Protein AF-A0AAW9EES1-F1 (afdb_monomer_lite)

Organism: Klebsiella aerogenes (NCBI:txid548)

InterPro domains:
  IPR002372 Pyrrolo-quinoline quinone repeat domain [PF01011] (3-75)
  IPR011047 Quinoprotein alcohol dehydrogenase-like superfamily [SSF50998] (14-75)

pLDDT: mean 86.96, std 8.31, range [56.53, 96.44]

Secondary structure (DSSP, 8-state):
-EEEE-TTS-HHHHHH-SEEEEEE-TTSEEEEEETTT--B-TTTTBTTEEETTTT-S---TTS----SPPP--S--

Sequence (76 aa):
YHEAKAETASPEVMADCPRRIILPVNDGRLIAINAENGKLCETFANKGVLNLQSNMPDTKPGLYEPTSPPIITDKT

Radius of gyration: 12.87 Å; chains: 1; bounding box: 26×23×34 Å

Foldseek 3Di:
DDKDACPPPDPLQCVQARIWDWDQDQQQKIFIARPPPRAGRCPPDNGRIDRRCVPPPDRPGNPDDDPDDDDDDPDD

Structure (mmCIF, N/CA/C/O backbone):
data_AF-A0AAW9EES1-F1
#
_entry.id   AF-A0AAW9EES1-F1
#
loop_
_atom_site.group_PDB
_atom_site.id
_atom_site.type_symbol
_atom_site.label_atom_id
_atom_site.label_alt_id
_atom_site.label_comp_id
_atom_site.label_asym_id
_atom_site.label_entity_id
_atom_site.label_seq_id
_atom_site.pdbx_PDB_ins_code
_atom_site.Cartn_x
_atom_site.Cartn_y
_atom_site.Cartn_z
_atom_site.occupancy
_atom_site.B_iso_or_equiv
_atom_site.auth_seq_id
_atom_site.auth_comp_id
_atom_site.auth_asym_id
_atom_site.auth_atom_id
_atom_site.pdbx_PDB_model_num
ATOM 1 N N . TYR A 1 1 ? 3.287 -10.680 2.226 1.00 65.69 1 TYR A N 1
ATOM 2 C CA . TYR A 1 1 ? 2.222 -9.722 2.579 1.00 65.69 1 TYR A CA 1
ATOM 3 C C . TYR A 1 1 ? 2.450 -9.269 4.012 1.00 65.69 1 TYR A C 1
ATOM 5 O O . TYR A 1 1 ? 2.968 -10.059 4.794 1.00 65.69 1 TYR A O 1
ATOM 13 N N . HIS A 1 2 ? 2.124 -8.019 4.344 1.00 74.56 2 HIS A N 1
ATOM 14 C CA . HIS A 1 2 ? 2.294 -7.480 5.700 1.00 74.56 2 HIS A CA 1
ATOM 15 C C . HIS A 1 2 ? 0.940 -7.143 6.303 1.00 74.56 2 HIS A C 1
ATOM 17 O O . HIS A 1 2 ? 0.152 -6.442 5.675 1.00 74.56 2 HIS A O 1
ATOM 23 N N . GLU A 1 3 ? 0.663 -7.640 7.504 1.00 77.06 3 GLU A N 1
ATOM 24 C CA . GLU A 1 3 ? -0.496 -7.192 8.270 1.00 77.06 3 GLU A CA 1
ATOM 25 C C . GLU A 1 3 ? -0.156 -5.907 9.031 1.00 77.06 3 GLU A C 1
ATOM 27 O O . GLU A 1 3 ? 0.896 -5.801 9.659 1.00 77.06 3 GLU A O 1
ATOM 32 N N . ALA A 1 4 ? -1.047 -4.922 8.959 1.00 73.75 4 ALA A N 1
ATOM 33 C CA . ALA A 1 4 ? -0.953 -3.680 9.710 1.00 73.75 4 ALA A CA 1
ATOM 34 C C . ALA A 1 4 ? -2.242 -3.485 10.509 1.00 73.75 4 ALA A C 1
ATOM 36 O O . ALA A 1 4 ? -3.350 -3.597 9.970 1.00 73.75 4 ALA A O 1
ATOM 37 N N . LYS A 1 5 ? -2.095 -3.186 11.801 1.00 72.62 5 LYS A N 1
ATOM 38 C CA . LYS A 1 5 ? -3.217 -2.864 12.683 1.00 72.62 5 LYS A CA 1
ATOM 39 C C . LYS A 1 5 ? -3.439 -1.353 12.674 1.00 72.62 5 LYS A C 1
ATOM 41 O O . LYS A 1 5 ? -2.492 -0.588 12.832 1.00 72.62 5 LYS A O 1
ATOM 46 N N . ALA A 1 6 ? -4.678 -0.921 12.474 1.00 69.44 6 ALA A N 1
ATOM 47 C CA . ALA A 1 6 ? -5.031 0.492 12.339 1.00 69.44 6 ALA A CA 1
ATOM 48 C C . ALA A 1 6 ? -5.220 1.203 13.701 1.00 69.44 6 ALA A C 1
ATOM 50 O O . ALA A 1 6 ? -6.111 2.031 13.838 1.00 69.44 6 ALA A O 1
ATOM 51 N N . GLU A 1 7 ? -4.417 0.875 14.723 1.00 71.88 7 GLU A N 1
ATOM 52 C CA . GLU A 1 7 ? -4.637 1.307 16.122 1.00 71.88 7 GLU A CA 1
ATOM 53 C C . GLU A 1 7 ? -4.636 2.825 16.333 1.00 71.88 7 GLU A C 1
ATOM 55 O O . GLU A 1 7 ? -5.292 3.307 17.252 1.00 71.88 7 GLU A O 1
ATOM 60 N N . THR A 1 8 ? -3.921 3.573 15.492 1.00 74.06 8 THR A N 1
ATOM 61 C CA . THR A 1 8 ? -3.848 5.042 15.544 1.00 74.06 8 THR A CA 1
ATOM 62 C C . THR A 1 8 ? -4.563 5.718 14.375 1.00 74.06 8 THR A C 1
ATOM 64 O O . THR A 1 8 ? -4.439 6.927 14.201 1.00 74.06 8 THR A O 1
ATOM 67 N N . ALA A 1 9 ? -5.278 4.955 13.545 1.00 77.69 9 ALA A N 1
ATOM 68 C CA . ALA A 1 9 ? -5.903 5.490 12.345 1.00 77.69 9 ALA A CA 1
ATOM 69 C C . ALA A 1 9 ? -7.201 6.255 12.658 1.00 77.69 9 ALA A C 1
ATOM 71 O O . ALA A 1 9 ? -7.819 6.080 13.707 1.00 77.69 9 ALA A O 1
ATOM 72 N N . SER A 1 10 ? -7.639 7.083 11.705 1.00 83.50 10 SER A N 1
ATOM 73 C CA . SER A 1 10 ? -8.948 7.748 11.759 1.00 83.50 10 SER A CA 1
ATOM 74 C C . SER A 1 10 ? -10.092 6.729 11.949 1.00 83.50 10 SER A C 1
ATOM 76 O O . SER A 1 10 ? -10.002 5.620 11.408 1.00 83.50 10 SER A O 1
ATOM 78 N N . PRO A 1 11 ? -11.198 7.091 12.634 1.00 86.38 11 PRO A N 1
ATOM 79 C CA . PRO A 1 11 ? -12.364 6.220 12.808 1.00 86.38 11 PRO A CA 1
ATOM 80 C C . PRO A 1 11 ? -12.905 5.623 11.503 1.00 86.38 11 PRO A C 1
ATOM 82 O O . PRO A 1 11 ? -13.341 4.476 11.487 1.00 86.38 11 PRO A O 1
ATOM 85 N N . GLU A 1 12 ? -12.835 6.370 10.400 1.00 87.19 12 GLU A N 1
ATOM 86 C CA . GLU A 1 12 ? -13.264 5.904 9.075 1.00 87.19 12 GLU A CA 1
ATOM 87 C C . GLU A 1 12 ? -12.397 4.740 8.572 1.00 87.19 12 GLU A C 1
ATOM 89 O O . GLU A 1 12 ? -12.917 3.740 8.083 1.00 87.19 12 GLU A O 1
ATOM 94 N N . VAL A 1 13 ? -11.077 4.825 8.771 1.00 87.19 13 VAL A N 1
ATOM 95 C CA . VAL A 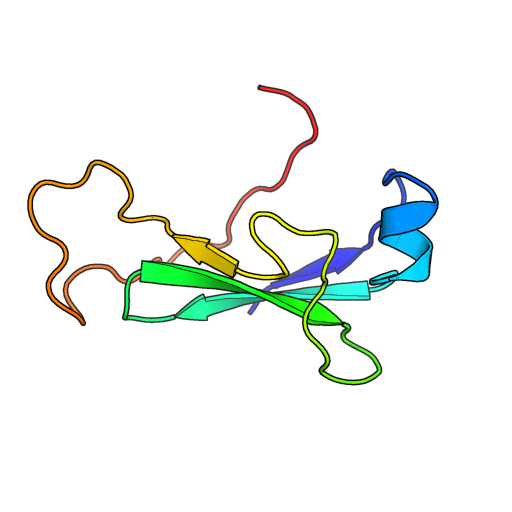1 13 ? -10.126 3.764 8.405 1.00 87.19 13 VAL A CA 1
ATOM 96 C C . VAL A 1 13 ? -10.335 2.530 9.277 1.00 87.19 13 VAL A C 1
ATOM 98 O O . VAL A 1 13 ? -10.261 1.408 8.784 1.00 87.19 13 VAL A O 1
ATOM 101 N N . MET A 1 14 ? -10.610 2.721 10.570 1.00 87.69 14 MET A N 1
ATOM 102 C CA . MET A 1 14 ? -10.915 1.614 11.477 1.00 87.69 14 MET A CA 1
ATOM 103 C C . MET A 1 14 ? -12.241 0.922 11.138 1.00 87.69 14 MET A C 1
ATOM 105 O O . MET A 1 14 ? -12.345 -0.286 11.327 1.00 87.69 14 MET A O 1
ATOM 109 N N . ALA A 1 15 ? -13.241 1.666 10.658 1.00 89.38 15 ALA A N 1
ATOM 110 C CA . ALA A 1 15 ? -14.534 1.112 10.262 1.00 89.38 15 ALA A CA 1
ATOM 111 C C . ALA A 1 15 ? -14.453 0.319 8.947 1.00 89.38 15 ALA A C 1
ATOM 113 O O . ALA A 1 15 ? -15.098 -0.720 8.819 1.00 89.38 15 ALA A O 1
ATOM 114 N N . ASP A 1 16 ? -13.653 0.789 7.988 1.00 91.50 16 ASP A N 1
ATOM 115 C CA . ASP A 1 16 ? -13.457 0.121 6.697 1.00 91.50 16 ASP A CA 1
ATOM 116 C C . ASP A 1 16 ? -12.474 -1.064 6.798 1.00 91.50 16 ASP A C 1
ATOM 118 O O . ASP A 1 16 ? -12.746 -2.179 6.340 1.00 91.50 16 ASP A O 1
ATOM 122 N N . CYS A 1 17 ? -11.334 -0.845 7.461 1.00 92.44 17 CYS A N 1
ATOM 123 C CA . CYS A 1 17 ? -10.208 -1.775 7.514 1.00 92.44 17 CYS A CA 1
ATOM 124 C C . CYS A 1 17 ? -9.493 -1.795 8.882 1.00 92.44 17 CYS A C 1
ATOM 126 O O . CYS A 1 17 ? -8.338 -1.362 8.991 1.00 92.44 17 CYS A O 1
ATOM 128 N N . PRO A 1 18 ? -10.121 -2.372 9.928 1.00 88.56 18 PRO A N 1
ATOM 129 C CA . PRO A 1 18 ? -9.542 -2.441 11.278 1.00 88.56 18 PRO A CA 1
ATOM 130 C C . PRO A 1 18 ? -8.247 -3.268 11.320 1.00 88.56 18 PRO A C 1
ATOM 132 O O . PRO A 1 18 ? -7.287 -2.939 12.028 1.00 88.56 18 PRO A O 1
ATOM 135 N N . ARG A 1 19 ? -8.204 -4.333 10.512 1.00 91.44 19 ARG A N 1
ATOM 136 C CA . ARG A 1 19 ? -7.014 -5.119 10.186 1.00 91.44 19 ARG A CA 1
ATOM 137 C C . ARG A 1 19 ? -6.868 -5.150 8.675 1.00 91.44 19 ARG A C 1
ATOM 139 O O . ARG A 1 19 ? -7.771 -5.618 7.983 1.00 91.44 19 ARG A O 1
ATOM 146 N N . ARG A 1 20 ? -5.725 -4.697 8.162 1.00 90.19 20 ARG A N 1
ATOM 147 C CA . ARG A 1 20 ? -5.460 -4.693 6.719 1.00 90.19 20 ARG A CA 1
ATOM 148 C C . ARG A 1 20 ? -4.201 -5.457 6.364 1.00 90.19 20 ARG A C 1
ATOM 150 O O . ARG A 1 20 ? -3.203 -5.394 7.081 1.00 90.19 20 ARG A O 1
ATOM 157 N N . ILE A 1 21 ? -4.257 -6.153 5.238 1.00 92.31 21 ILE A N 1
ATOM 158 C CA . ILE A 1 21 ? -3.112 -6.785 4.599 1.00 92.31 21 ILE A CA 1
ATOM 159 C C . ILE A 1 21 ? -2.645 -5.865 3.478 1.00 92.31 21 ILE A C 1
ATOM 161 O O . ILE A 1 21 ? -3.429 -5.479 2.612 1.00 92.31 21 ILE A O 1
ATOM 165 N N . ILE A 1 22 ? -1.360 -5.538 3.499 1.00 92.62 22 ILE A N 1
ATOM 166 C CA . ILE A 1 22 ? -0.680 -4.776 2.464 1.00 92.62 22 ILE A CA 1
ATOM 167 C C . ILE A 1 22 ? 0.075 -5.753 1.566 1.00 92.62 22 ILE A C 1
ATOM 169 O O . ILE A 1 22 ? 0.932 -6.526 2.025 1.00 92.62 22 ILE A O 1
ATOM 173 N N . LEU A 1 23 ? -0.277 -5.732 0.285 1.00 91.62 23 LEU A N 1
ATOM 174 C CA . LEU A 1 23 ? 0.196 -6.670 -0.720 1.00 91.62 23 LEU A CA 1
ATOM 175 C C . LEU A 1 23 ? 0.827 -5.911 -1.895 1.00 91.62 23 LEU A C 1
ATOM 177 O O . LEU A 1 23 ? 0.096 -5.318 -2.692 1.00 91.62 23 LEU A O 1
ATOM 181 N N . PRO A 1 24 ? 2.165 -5.910 -2.023 1.00 90.75 24 PRO A N 1
ATOM 182 C CA . PRO A 1 24 ? 2.801 -5.521 -3.272 1.00 90.75 24 PRO A CA 1
ATOM 183 C C . PRO A 1 24 ? 2.509 -6.582 -4.338 1.00 90.75 24 PRO A C 1
ATOM 185 O O . PRO A 1 24 ? 2.510 -7.781 -4.049 1.00 90.75 24 PRO A O 1
ATOM 188 N N . VAL A 1 25 ? 2.260 -6.133 -5.563 1.00 90.06 25 VAL A N 1
ATOM 189 C CA . VAL A 1 25 ? 2.088 -6.987 -6.742 1.00 90.06 2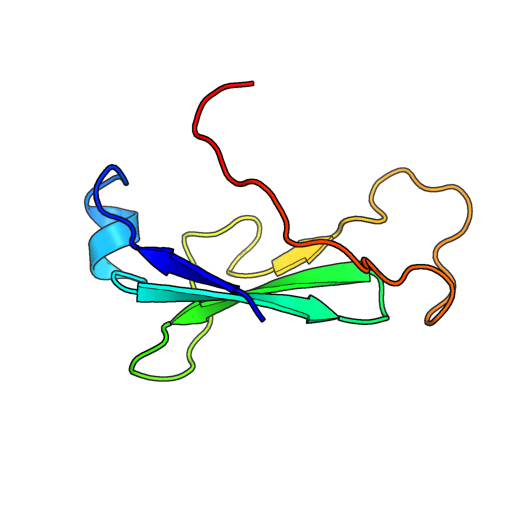5 VAL A CA 1
ATOM 190 C C . VAL A 1 25 ? 3.134 -6.629 -7.799 1.00 90.06 25 VAL A C 1
ATOM 192 O O . VAL A 1 25 ? 3.562 -5.480 -7.898 1.00 90.06 25 VAL A O 1
ATOM 195 N N . ASN A 1 26 ? 3.543 -7.609 -8.607 1.00 87.94 26 ASN A N 1
ATOM 196 C CA . ASN A 1 26 ? 4.672 -7.494 -9.549 1.00 87.94 26 ASN A CA 1
ATOM 197 C C . ASN A 1 26 ? 4.390 -6.582 -10.767 1.00 87.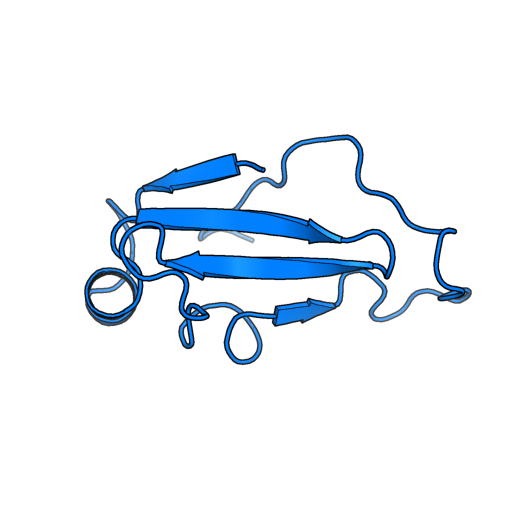94 26 ASN A C 1
ATOM 199 O O . ASN A 1 26 ? 5.185 -6.506 -11.704 1.00 87.94 26 ASN A O 1
ATOM 203 N N . ASP A 1 27 ? 3.246 -5.897 -10.777 1.00 88.38 27 ASP A N 1
ATOM 204 C CA . ASP A 1 27 ? 2.907 -4.832 -11.726 1.00 88.38 27 ASP A CA 1
ATOM 205 C C . ASP A 1 27 ? 3.055 -3.429 -11.113 1.00 88.38 27 ASP A C 1
ATOM 207 O O . ASP A 1 27 ? 2.552 -2.456 -11.665 1.00 88.38 27 ASP A O 1
ATOM 211 N N . GLY A 1 28 ? 3.720 -3.322 -9.958 1.00 90.19 28 GLY A N 1
ATOM 212 C CA . GLY A 1 28 ? 4.031 -2.049 -9.318 1.00 90.19 28 GLY A CA 1
ATOM 213 C C . GLY A 1 28 ? 2.906 -1.427 -8.504 1.00 90.19 28 GLY A C 1
ATOM 214 O O . GLY A 1 28 ? 3.054 -0.306 -8.013 1.00 90.19 28 GLY A O 1
ATOM 215 N N . ARG A 1 29 ? 1.798 -2.138 -8.295 1.00 92.50 29 ARG A N 1
ATOM 216 C CA . ARG A 1 29 ? 0.758 -1.691 -7.367 1.00 92.50 29 ARG A CA 1
ATOM 217 C C . ARG A 1 29 ? 1.006 -2.188 -5.943 1.00 92.50 29 ARG A C 1
ATOM 219 O O . ARG A 1 29 ? 1.560 -3.260 -5.705 1.00 92.50 29 ARG A O 1
ATOM 226 N N . LEU A 1 30 ? 0.529 -1.400 -4.987 1.00 93.44 30 LEU A N 1
ATOM 227 C CA . LEU A 1 30 ? 0.373 -1.773 -3.591 1.00 93.44 30 LEU A CA 1
ATOM 228 C C . LEU A 1 30 ? -1.120 -1.813 -3.277 1.00 93.44 30 LEU A C 1
ATOM 230 O O . LEU A 1 30 ? -1.817 -0.810 -3.441 1.00 93.44 30 LEU A O 1
ATOM 234 N N . ILE A 1 31 ? -1.607 -2.975 -2.855 1.00 95.06 31 ILE A N 1
ATOM 235 C CA . ILE A 1 31 ? -3.026 -3.214 -2.590 1.00 95.06 31 ILE A CA 1
ATOM 236 C C . ILE A 1 31 ? -3.237 -3.353 -1.083 1.00 95.06 31 ILE A C 1
ATOM 238 O O . ILE A 1 31 ? -2.479 -4.060 -0.414 1.00 95.06 31 ILE A O 1
ATOM 242 N N . ALA A 1 32 ? -4.271 -2.699 -0.556 1.00 95.06 32 ALA A N 1
ATOM 243 C CA . ALA A 1 32 ? -4.733 -2.877 0.815 1.00 95.06 32 ALA A CA 1
ATOM 244 C C . ALA A 1 32 ? -6.072 -3.622 0.829 1.00 95.06 32 ALA A C 1
ATOM 246 O O . ALA A 1 32 ? -7.044 -3.167 0.224 1.00 95.06 32 ALA A O 1
ATOM 247 N N . ILE A 1 33 ? -6.120 -4.748 1.541 1.0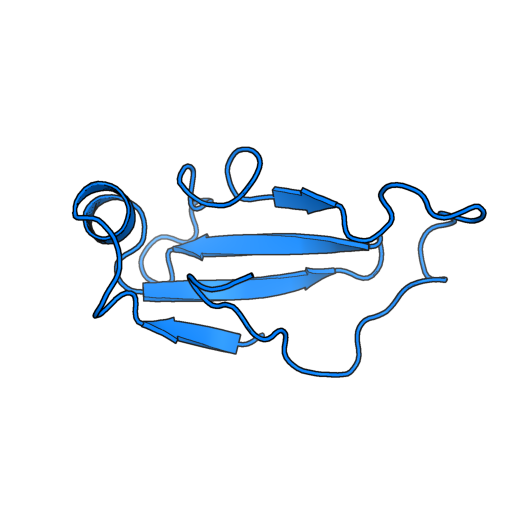0 95.44 33 ILE A N 1
ATOM 248 C CA . ILE A 1 33 ? -7.335 -5.553 1.719 1.00 95.44 33 ILE A CA 1
ATOM 249 C C . ILE A 1 33 ? -7.682 -5.700 3.197 1.00 95.44 33 ILE A C 1
ATOM 251 O O . ILE A 1 33 ? -6.793 -5.847 4.038 1.00 95.44 33 ILE A O 1
ATOM 255 N N . ASN A 1 34 ? -8.973 -5.698 3.513 1.00 94.88 34 ASN A N 1
ATOM 256 C CA . ASN A 1 34 ? -9.478 -6.031 4.835 1.00 94.88 34 ASN A CA 1
ATOM 257 C C . ASN A 1 34 ? -9.191 -7.516 5.116 1.00 94.88 34 ASN A C 1
ATOM 259 O O . ASN A 1 34 ? -9.592 -8.399 4.353 1.00 94.88 34 ASN A O 1
ATOM 263 N N . ALA A 1 35 ? -8.490 -7.791 6.215 1.00 93.75 35 ALA A N 1
ATOM 264 C CA . ALA A 1 35 ? -8.045 -9.137 6.566 1.00 93.75 35 ALA A CA 1
ATOM 265 C C . ALA A 1 35 ? -9.196 -10.089 6.948 1.00 93.75 35 ALA A C 1
ATOM 267 O O . ALA A 1 35 ? -8.998 -11.300 6.958 1.00 93.75 35 ALA A O 1
ATOM 268 N N . GLU A 1 36 ? -10.372 -9.559 7.285 1.00 93.00 36 GLU A N 1
ATOM 269 C CA . GLU A 1 36 ? -11.521 -10.337 7.758 1.00 93.00 36 GLU A CA 1
ATOM 270 C C . GLU A 1 36 ? -12.430 -10.786 6.611 1.00 93.00 36 GLU A C 1
ATOM 272 O O . GLU A 1 36 ? -12.978 -11.885 6.653 1.00 93.00 36 GLU A O 1
ATOM 277 N N . ASN A 1 37 ? -12.598 -9.947 5.584 1.00 94.12 37 ASN A N 1
ATOM 278 C CA . ASN A 1 37 ? -13.572 -10.185 4.512 1.00 94.12 37 ASN A CA 1
ATOM 279 C C . ASN A 1 37 ? -12.981 -10.163 3.090 1.00 94.12 37 ASN A C 1
ATOM 281 O O . ASN A 1 37 ? -13.703 -10.441 2.132 1.00 94.12 37 ASN A O 1
ATOM 285 N N . GLY A 1 38 ? -11.696 -9.829 2.937 1.00 94.12 38 GLY A N 1
ATOM 286 C CA . GLY A 1 38 ? -10.992 -9.813 1.653 1.00 94.12 38 GLY A CA 1
ATOM 287 C C . GLY A 1 38 ? -11.362 -8.663 0.709 1.00 94.12 38 GLY A C 1
ATOM 288 O O . GLY A 1 38 ? -10.865 -8.631 -0.416 1.00 94.12 38 GLY A O 1
ATOM 289 N N . LYS A 1 39 ? -12.213 -7.718 1.126 1.00 96.06 39 LYS A N 1
ATOM 290 C CA . LYS A 1 39 ? -12.551 -6.530 0.329 1.00 96.06 39 LYS A CA 1
ATOM 291 C C . LYS A 1 39 ? -11.390 -5.539 0.311 1.00 96.06 39 LYS A C 1
ATOM 293 O O . LYS A 1 39 ? -10.566 -5.523 1.223 1.00 96.06 39 LYS A O 1
ATOM 298 N N . LEU A 1 40 ? -11.341 -4.700 -0.721 1.00 96.44 40 LEU A N 1
ATOM 299 C CA . LEU A 1 40 ? -10.411 -3.573 -0.766 1.00 96.44 40 LEU A CA 1
ATOM 300 C C . LEU A 1 40 ? -10.705 -2.595 0.374 1.00 96.44 40 LEU A C 1
ATOM 302 O O . LEU A 1 40 ? -11.864 -2.364 0.706 1.00 96.44 40 LEU A O 1
ATOM 306 N N . CYS A 1 41 ? -9.645 -2.023 0.941 1.00 95.31 41 CYS A N 1
ATOM 307 C CA . CYS A 1 41 ? -9.750 -0.903 1.869 1.00 95.31 41 CYS A CA 1
ATOM 308 C C . CYS A 1 41 ? -9.965 0.388 1.079 1.00 95.31 41 CYS A C 1
ATOM 310 O O . CYS A 1 41 ? -8.996 0.997 0.621 1.00 95.31 41 CYS A O 1
ATOM 312 N N . GLU A 1 42 ? -11.211 0.818 0.912 1.00 95.44 42 GLU A N 1
ATOM 313 C CA . GLU A 1 42 ? -11.576 2.038 0.185 1.00 95.44 42 GLU A CA 1
ATOM 314 C C . GLU A 1 42 ? -10.900 3.289 0.768 1.00 95.44 42 GLU A C 1
ATOM 316 O O . GLU A 1 42 ? -10.569 4.219 0.030 1.00 95.44 42 GLU A O 1
ATOM 321 N N . THR A 1 43 ? -10.607 3.291 2.072 1.00 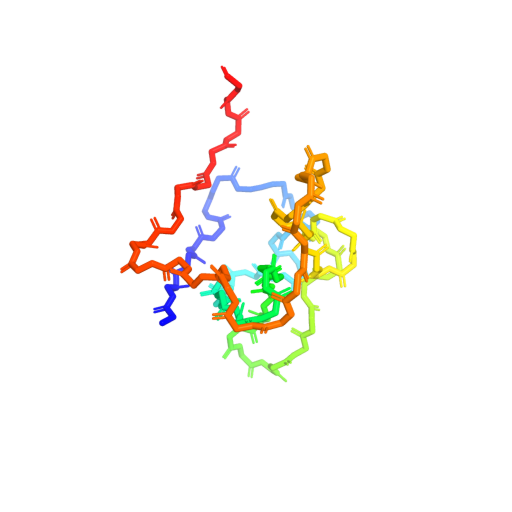92.69 43 THR A N 1
ATOM 322 C CA . THR A 1 43 ? -9.911 4.401 2.743 1.00 92.69 43 THR A CA 1
ATOM 323 C C . THR A 1 43 ? -8.393 4.431 2.505 1.00 92.69 43 THR A C 1
ATOM 325 O O . THR A 1 43 ? -7.694 5.256 3.093 1.00 92.69 43 THR A O 1
ATOM 328 N N . PHE A 1 44 ? -7.832 3.511 1.712 1.00 91.75 44 PHE A N 1
ATOM 329 C CA . PHE A 1 44 ? -6.403 3.479 1.386 1.00 91.75 44 PHE A CA 1
ATOM 330 C C . PHE A 1 44 ? -6.136 3.986 -0.036 1.00 91.75 44 PHE A C 1
ATOM 332 O O . PHE A 1 44 ? -6.645 3.421 -1.001 1.00 91.75 44 PHE A O 1
ATOM 339 N N . ALA A 1 45 ? -5.262 4.990 -0.170 1.00 92.12 45 ALA A N 1
ATOM 340 C CA . ALA A 1 45 ? -4.820 5.535 -1.457 1.00 92.12 45 ALA A CA 1
ATOM 341 C C . ALA A 1 45 ? -5.996 5.793 -2.427 1.00 92.12 45 ALA A C 1
ATOM 343 O O . ALA A 1 45 ? -6.947 6.481 -2.063 1.00 92.12 45 ALA A O 1
ATOM 344 N N . ASN A 1 46 ? -5.944 5.259 -3.652 1.00 95.06 46 ASN A N 1
ATOM 345 C CA . ASN A 1 46 ? -7.073 5.290 -4.574 1.00 95.06 46 ASN A CA 1
ATOM 346 C C . ASN A 1 46 ? -7.892 4.003 -4.426 1.00 95.06 46 ASN A C 1
ATOM 348 O O . ASN A 1 46 ? -7.627 3.015 -5.117 1.00 95.06 46 ASN A O 1
ATOM 352 N N . LYS A 1 47 ? -8.872 4.019 -3.516 1.00 95.19 47 LYS A N 1
ATOM 353 C CA . LYS A 1 47 ? -9.849 2.932 -3.326 1.00 95.19 47 LYS A CA 1
ATOM 354 C C . LYS A 1 47 ? -9.206 1.552 -3.130 1.00 95.19 47 LYS A C 1
ATOM 356 O O . LYS A 1 47 ? -9.538 0.574 -3.796 1.00 95.19 47 LYS A O 1
ATOM 361 N N . GLY A 1 48 ? -8.206 1.491 -2.259 1.00 95.06 48 GLY A N 1
ATOM 362 C CA . GLY A 1 48 ? -7.470 0.272 -1.930 1.00 95.06 48 GLY A CA 1
ATOM 363 C C . GLY A 1 48 ? -6.236 0.013 -2.787 1.00 95.06 48 GLY A C 1
ATOM 364 O O . GLY A 1 48 ? -5.537 -0.966 -2.529 1.00 95.06 48 GLY A O 1
ATOM 365 N N . VAL A 1 49 ? -5.925 0.873 -3.764 1.00 95.69 49 VAL A N 1
ATOM 366 C CA . VAL A 1 49 ? -4.797 0.679 -4.683 1.00 95.69 49 VAL A CA 1
ATOM 367 C C . VAL A 1 49 ? -3.907 1.918 -4.740 1.00 95.69 49 VAL A C 1
ATOM 369 O O . VAL A 1 49 ? -4.361 3.037 -4.981 1.00 95.69 49 VAL A O 1
ATOM 372 N N . LEU A 1 50 ? -2.605 1.706 -4.577 1.00 93.94 50 LEU A N 1
ATOM 373 C CA . LEU A 1 50 ? -1.560 2.701 -4.801 1.00 93.94 50 LEU A CA 1
ATOM 374 C C . LEU A 1 50 ? -0.665 2.247 -5.957 1.00 93.94 50 LEU A C 1
ATOM 376 O O . LEU A 1 50 ? -0.217 1.106 -5.975 1.00 93.94 50 LEU A O 1
ATOM 380 N N . ASN A 1 51 ? -0.377 3.135 -6.906 1.00 93.06 51 ASN A N 1
ATOM 381 C CA . ASN A 1 51 ? 0.583 2.877 -7.978 1.00 93.06 51 ASN A CA 1
ATOM 382 C C . ASN A 1 51 ? 1.977 3.388 -7.577 1.00 93.06 51 ASN A C 1
ATOM 384 O O . ASN A 1 51 ? 2.200 4.602 -7.552 1.00 93.06 51 ASN A O 1
ATOM 388 N N . LEU A 1 52 ? 2.910 2.474 -7.296 1.00 91.56 52 LEU A N 1
ATOM 389 C CA . LEU A 1 52 ? 4.288 2.796 -6.903 1.00 91.56 52 LEU A CA 1
ATOM 390 C C . LEU A 1 52 ? 5.156 3.241 -8.085 1.00 91.56 52 LEU A C 1
ATOM 392 O O . LEU A 1 52 ? 6.191 3.869 -7.885 1.00 91.56 52 LEU A O 1
ATOM 396 N N . GLN A 1 53 ? 4.728 2.951 -9.313 1.00 91.19 53 GLN A N 1
ATOM 397 C CA . GLN A 1 53 ? 5.428 3.347 -10.534 1.00 91.19 53 GLN A CA 1
ATOM 398 C C . GLN A 1 53 ? 5.014 4.738 -11.028 1.00 91.19 53 GLN A C 1
ATOM 400 O O . GLN A 1 53 ? 5.416 5.168 -12.111 1.00 91.19 53 GLN A O 1
ATOM 405 N N . SER A 1 54 ? 4.200 5.462 -10.253 1.00 89.94 54 SER A N 1
ATOM 406 C CA . SER A 1 54 ? 3.839 6.841 -10.576 1.00 89.94 54 SER A CA 1
ATOM 407 C C . SER A 1 54 ? 5.115 7.680 -10.691 1.00 89.94 54 SER A C 1
ATOM 409 O O . SER A 1 54 ? 5.895 7.755 -9.746 1.00 89.94 54 SER A O 1
ATOM 411 N N . ASN A 1 55 ? 5.309 8.325 -11.844 1.00 88.50 55 ASN A N 1
ATOM 412 C CA . ASN A 1 55 ? 6.502 9.111 -12.191 1.00 88.50 55 ASN A CA 1
ATOM 413 C C . ASN A 1 55 ? 7.781 8.300 -12.477 1.00 88.50 55 ASN A C 1
ATOM 415 O O . ASN A 1 55 ? 8.873 8.869 -12.485 1.00 88.50 55 ASN A O 1
ATOM 419 N N . MET A 1 56 ? 7.671 6.997 -12.746 1.00 89.81 56 MET A N 1
ATOM 420 C CA . MET A 1 56 ? 8.793 6.211 -13.263 1.00 89.81 56 MET A CA 1
ATOM 421 C C . MET A 1 56 ? 8.881 6.282 -14.796 1.00 89.81 56 MET A C 1
ATOM 423 O O . MET A 1 56 ? 7.848 6.293 -15.466 1.00 89.81 56 MET A O 1
ATOM 427 N N . PRO A 1 57 ? 10.101 6.302 -15.366 1.00 88.94 57 PRO A N 1
ATOM 428 C CA . PRO A 1 57 ? 10.295 6.326 -16.815 1.00 88.94 57 PRO A CA 1
ATOM 429 C C . PRO A 1 57 ? 9.998 4.977 -17.489 1.00 88.94 57 PRO A C 1
ATOM 431 O O . PRO A 1 57 ? 9.638 4.959 -18.662 1.00 88.94 57 PRO A O 1
ATOM 434 N N . ASP A 1 58 ? 10.136 3.863 -16.764 1.00 87.75 58 ASP A N 1
ATOM 435 C CA . ASP A 1 58 ? 9.831 2.514 -17.245 1.00 87.75 58 ASP A CA 1
ATOM 436 C C . ASP A 1 58 ? 8.867 1.829 -16.271 1.00 87.75 58 ASP A C 1
ATOM 438 O O . ASP A 1 58 ? 9.148 1.705 -15.077 1.00 87.75 58 ASP A O 1
ATOM 442 N N . THR A 1 59 ? 7.711 1.415 -16.785 1.00 88.44 59 THR A N 1
ATOM 443 C CA . THR A 1 59 ? 6.622 0.799 -16.017 1.00 88.44 59 THR A CA 1
ATOM 444 C C . THR A 1 59 ? 6.256 -0.590 -16.530 1.00 88.44 59 THR A C 1
ATOM 446 O O . THR A 1 59 ? 5.176 -1.107 -16.240 1.00 88.44 59 THR A O 1
ATOM 449 N N . LYS A 1 60 ? 7.144 -1.223 -17.308 1.00 88.19 60 LYS A N 1
ATOM 450 C CA . LYS A 1 60 ? 6.876 -2.547 -17.869 1.00 88.19 60 LYS A CA 1
ATOM 451 C C . LYS A 1 60 ? 6.576 -3.565 -16.747 1.00 88.19 60 LYS A C 1
ATOM 453 O O . LYS A 1 60 ? 7.355 -3.666 -15.794 1.00 88.19 60 LYS A O 1
ATOM 458 N N . PRO A 1 61 ? 5.485 -4.350 -16.858 1.00 83.69 61 PRO A N 1
ATOM 459 C CA . PRO A 1 61 ? 5.151 -5.374 -15.870 1.00 83.69 61 PRO A CA 1
ATOM 460 C C . PRO A 1 61 ? 6.310 -6.349 -15.626 1.00 83.69 61 PRO A C 1
ATOM 462 O O . PRO A 1 61 ? 6.976 -6.771 -16.574 1.00 83.69 61 PRO A O 1
ATOM 465 N N . GLY A 1 62 ? 6.541 -6.700 -14.359 1.00 84.06 62 GLY A N 1
ATOM 466 C CA . GLY A 1 62 ? 7.628 -7.585 -13.931 1.00 84.06 62 GLY A CA 1
ATOM 467 C C . GLY A 1 62 ? 8.996 -6.914 -13.763 1.00 84.06 62 GLY A C 1
ATOM 468 O O . GLY A 1 62 ? 9.920 -7.566 -13.292 1.00 84.06 62 GLY A O 1
ATOM 469 N N . LEU A 1 63 ? 9.161 -5.631 -14.115 1.00 86.75 63 LEU A N 1
ATOM 470 C CA . LEU A 1 63 ? 10.417 -4.909 -13.849 1.00 86.75 63 LEU A CA 1
ATOM 471 C C . LEU A 1 63 ? 10.482 -4.284 -12.452 1.00 86.75 63 LEU A C 1
ATOM 473 O O . LEU A 1 63 ? 11.563 -3.913 -12.001 1.00 86.75 63 LEU A O 1
ATOM 477 N N . TYR A 1 64 ? 9.342 -4.144 -11.774 1.00 85.56 64 TYR A N 1
ATOM 478 C CA . TYR A 1 64 ? 9.263 -3.513 -10.463 1.00 85.56 64 TYR A CA 1
ATOM 479 C C . TYR A 1 64 ? 8.638 -4.466 -9.446 1.00 85.56 64 TYR A C 1
ATOM 481 O O . TYR A 1 64 ? 7.425 -4.675 -9.421 1.00 85.56 64 TYR A O 1
ATOM 489 N N . GLU A 1 65 ? 9.494 -5.034 -8.598 1.00 86.12 65 GLU A N 1
ATOM 490 C CA . GLU A 1 65 ? 9.125 -6.032 -7.595 1.00 86.12 65 GLU A CA 1
ATOM 491 C C . GLU A 1 65 ? 9.676 -5.614 -6.222 1.00 86.12 65 GLU A C 1
ATOM 493 O O . GLU A 1 65 ? 10.857 -5.821 -5.929 1.00 86.12 65 GLU A O 1
ATOM 498 N N . PRO A 1 66 ? 8.852 -4.988 -5.363 1.00 82.88 66 PRO A N 1
ATOM 499 C CA . PRO A 1 66 ? 9.259 -4.645 -4.006 1.00 82.88 66 PRO A CA 1
ATOM 500 C C . PRO A 1 66 ? 9.590 -5.908 -3.199 1.00 82.88 66 PRO A C 1
ATOM 502 O O . PRO A 1 66 ? 8.718 -6.739 -2.949 1.00 82.88 66 PRO A O 1
ATOM 505 N N . THR A 1 67 ? 10.846 -6.050 -2.769 1.00 84.75 67 THR A N 1
ATOM 506 C CA . THR A 1 67 ? 11.318 -7.208 -1.984 1.00 84.75 67 THR A CA 1
ATOM 507 C C . THR A 1 67 ? 11.268 -6.976 -0.476 1.00 84.75 67 THR A C 1
ATOM 509 O O . THR A 1 67 ? 11.376 -7.926 0.301 1.00 84.75 67 THR A O 1
ATOM 512 N N . SER A 1 68 ? 11.092 -5.725 -0.049 1.00 84.88 68 SER A N 1
ATOM 513 C CA . SER A 1 68 ? 10.995 -5.335 1.353 1.00 84.88 68 SER A CA 1
ATOM 514 C C . SER A 1 68 ? 9.559 -4.970 1.758 1.00 84.88 68 SER A C 1
ATOM 516 O O . SER A 1 68 ? 8.751 -4.550 0.922 1.00 84.88 68 SER A O 1
ATOM 518 N N . PRO A 1 69 ? 9.227 -5.100 3.054 1.00 82.31 69 PRO A N 1
ATOM 519 C CA . PRO A 1 69 ? 7.977 -4.588 3.600 1.00 82.31 69 PRO A CA 1
ATOM 520 C C . 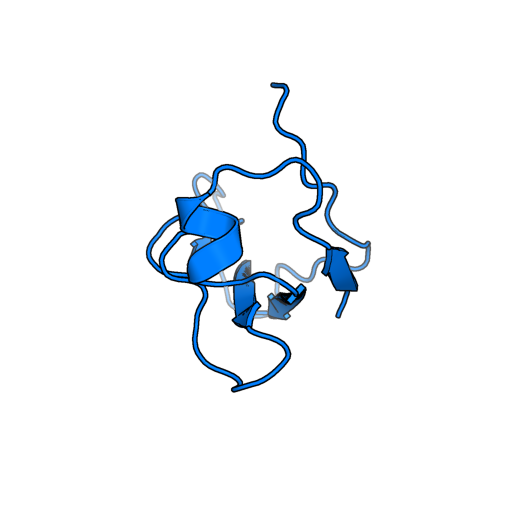PRO A 1 69 ? 7.855 -3.071 3.378 1.00 82.31 69 PRO A C 1
ATOM 522 O O . PRO A 1 69 ? 8.834 -2.355 3.609 1.00 82.31 69 PRO A O 1
ATOM 525 N N . PRO A 1 70 ? 6.674 -2.542 3.013 1.00 83.06 70 PRO A N 1
ATOM 526 C CA . PRO A 1 70 ? 6.456 -1.102 3.017 1.00 83.06 70 PRO A CA 1
ATOM 527 C C . PRO A 1 70 ? 6.387 -0.563 4.453 1.00 83.06 70 PRO A C 1
ATOM 529 O O . PRO A 1 70 ? 5.854 -1.218 5.351 1.00 83.06 70 PRO A O 1
ATOM 532 N N . ILE A 1 71 ? 6.855 0.671 4.647 1.00 83.12 71 ILE A N 1
ATOM 533 C CA . ILE A 1 71 ? 6.576 1.466 5.848 1.00 83.12 71 ILE A CA 1
ATOM 534 C C . ILE A 1 71 ? 5.392 2.384 5.546 1.00 83.12 71 ILE A C 1
ATOM 536 O O . ILE A 1 71 ? 5.392 3.091 4.541 1.00 83.12 71 ILE A O 1
ATOM 540 N N . ILE A 1 72 ? 4.384 2.370 6.416 1.00 79.56 72 ILE A N 1
ATOM 541 C CA . ILE A 1 72 ? 3.198 3.228 6.327 1.00 79.56 72 ILE A CA 1
ATOM 542 C C . ILE A 1 72 ? 3.177 4.090 7.586 1.00 79.56 72 ILE A C 1
ATOM 544 O O . ILE A 1 72 ? 3.209 3.561 8.695 1.00 79.56 72 ILE A O 1
ATOM 548 N N . THR A 1 73 ? 3.156 5.407 7.409 1.00 77.31 73 THR A N 1
ATOM 549 C CA . THR A 1 73 ? 3.249 6.396 8.487 1.00 77.31 73 THR A CA 1
ATOM 550 C C . THR A 1 73 ? 2.360 7.593 8.173 1.00 77.31 73 THR A C 1
ATOM 552 O O . THR A 1 73 ? 2.176 7.941 7.009 1.00 77.31 73 THR A O 1
ATOM 555 N N . ASP A 1 74 ? 1.848 8.241 9.218 1.00 72.38 74 ASP A N 1
ATOM 556 C CA . ASP A 1 74 ? 1.055 9.472 9.114 1.00 72.38 74 ASP A CA 1
ATOM 557 C C . ASP A 1 74 ? 1.940 10.731 8.977 1.00 72.38 74 ASP A C 1
ATOM 559 O O . ASP A 1 74 ? 1.441 11.852 8.902 1.00 72.38 74 ASP A O 1
ATOM 563 N N . LYS A 1 75 ? 3.269 10.561 8.988 1.00 66.38 75 LYS A N 1
ATOM 564 C CA . LYS A 1 75 ? 4.264 11.640 8.893 1.00 66.38 75 LYS A CA 1
ATOM 565 C C . LYS A 1 75 ? 4.987 11.594 7.549 1.00 66.38 75 LYS A C 1
ATOM 567 O O . LYS A 1 75 ? 5.504 10.538 7.190 1.00 66.38 75 LYS A O 1
ATOM 572 N N . THR A 1 76 ? 5.039 12.741 6.872 1.00 56.53 76 THR A N 1
ATOM 573 C CA . THR A 1 76 ? 5.875 12.983 5.680 1.00 56.53 76 THR A CA 1
ATOM 574 C C . THR A 1 76 ? 7.334 13.186 6.053 1.00 56.53 76 THR A C 1
ATOM 576 O O . THR A 1 76 ? 7.575 13.849 7.090 1.00 56.53 76 THR A O 1
#